Protein AF-A0A7W0UG40-F1 (afdb_monomer_lite)

Secondary structure (DSSP, 8-state):
-HHHHHHHHHHHHHHHHHHHHHHHHHHHHHHTT-HHHHHHHHHHHHHHHHHHHHHHHHHHHHH-

Radius of gyration: 14.72 Å; chains: 1; bounding box: 31×13×42 Å

Sequence (64 aa):
MSGSADEALGKAEELLERLKATREELERLAAEENAEAAVDVLTELAELAKDVEAELGRARALAE

Structure (mmCIF, N/CA/C/O backbone):
data_AF-A0A7W0UG40-F1
#
_entry.id   AF-A0A7W0UG40-F1
#
loop_
_atom_site.group_PDB
_atom_site.id
_atom_site.type_symbol
_atom_site.label_atom_id
_atom_site.label_alt_id
_atom_site.label_comp_id
_atom_site.label_asym_id
_atom_site.label_entity_id
_atom_site.label_seq_id
_atom_site.pdbx_PDB_ins_code
_atom_site.Cartn_x
_atom_site.Cartn_y
_atom_site.Cartn_z
_atom_site.occupancy
_atom_site.B_iso_or_equiv
_atom_site.auth_seq_id
_atom_site.auth_comp_id
_atom_site.auth_asym_id
_atom_site.auth_atom_id
_atom_site.pdbx_PDB_model_num
ATOM 1 N N . MET A 1 1 ? 14.294 6.158 -24.069 1.00 58.44 1 MET A N 1
ATOM 2 C CA . MET A 1 1 ? 13.387 5.179 -23.434 1.00 58.44 1 MET A CA 1
ATOM 3 C C . MET A 1 1 ? 13.514 5.170 -21.909 1.00 58.44 1 MET A C 1
ATOM 5 O O . MET A 1 1 ? 12.516 4.887 -21.267 1.00 58.44 1 MET A O 1
ATOM 9 N N . SER A 1 2 ? 14.648 5.586 -21.314 1.00 63.53 2 SER A N 1
ATOM 10 C CA . SER A 1 2 ? 14.783 5.691 -19.845 1.00 63.53 2 SER A CA 1
ATOM 11 C C . SER A 1 2 ? 13.773 6.641 -19.190 1.00 63.53 2 SER A C 1
ATOM 13 O O . SER A 1 2 ? 13.140 6.255 -18.221 1.00 63.53 2 SER A O 1
ATOM 15 N N . GLY A 1 3 ? 13.515 7.819 -19.777 1.00 77.56 3 GLY A N 1
ATOM 16 C CA . GLY A 1 3 ? 12.610 8.808 -19.169 1.00 77.56 3 GLY A CA 1
ATOM 17 C C . GLY A 1 3 ? 11.172 8.322 -18.942 1.00 77.56 3 GLY A C 1
ATOM 18 O O . GLY A 1 3 ? 10.517 8.772 -18.013 1.00 77.56 3 GLY A O 1
ATOM 19 N N . SER A 1 4 ? 10.689 7.371 -19.746 1.00 87.62 4 SER A N 1
ATOM 20 C CA . SER A 1 4 ? 9.365 6.757 -19.572 1.00 87.62 4 SER A CA 1
ATOM 21 C C . SER A 1 4 ? 9.343 5.661 -18.498 1.00 87.62 4 SER A C 1
ATOM 23 O O . SER A 1 4 ? 8.310 5.469 -17.860 1.00 87.62 4 SER A O 1
ATOM 25 N N . ALA A 1 5 ? 10.460 4.958 -18.283 1.00 93.31 5 ALA A N 1
ATOM 26 C CA . ALA A 1 5 ? 10.605 4.025 -17.164 1.00 93.31 5 ALA A CA 1
ATOM 27 C C . ALA A 1 5 ? 10.759 4.789 -15.837 1.00 93.31 5 ALA A C 1
ATOM 29 O O . ALA A 1 5 ? 10.097 4.446 -14.861 1.00 93.31 5 ALA A O 1
ATOM 30 N N . ASP A 1 6 ? 11.541 5.873 -15.835 1.00 94.44 6 ASP A N 1
ATOM 31 C CA . ASP A 1 6 ? 11.718 6.760 -14.679 1.00 94.44 6 ASP A CA 1
ATOM 32 C C . ASP A 1 6 ? 10.392 7.432 -14.271 1.00 94.44 6 ASP A C 1
ATOM 34 O O . ASP A 1 6 ? 10.094 7.538 -13.086 1.00 94.44 6 ASP A O 1
ATOM 38 N N . GLU A 1 7 ? 9.545 7.823 -15.234 1.00 96.19 7 GLU A N 1
ATOM 39 C CA . GLU A 1 7 ? 8.201 8.354 -14.949 1.00 96.19 7 GLU A CA 1
ATOM 40 C C . GLU A 1 7 ? 7.294 7.312 -14.273 1.00 96.19 7 GLU A C 1
ATOM 42 O O . GLU A 1 7 ? 6.575 7.636 -13.328 1.00 96.19 7 GLU A O 1
ATOM 47 N N . ALA A 1 8 ? 7.315 6.060 -14.743 1.00 97.00 8 ALA A N 1
ATOM 48 C CA . ALA A 1 8 ? 6.535 4.981 -14.136 1.00 97.00 8 ALA A CA 1
ATOM 49 C C . ALA A 1 8 ? 7.027 4.661 -12.712 1.00 97.00 8 ALA A C 1
ATOM 51 O O . ALA A 1 8 ? 6.214 4.472 -11.809 1.00 97.00 8 A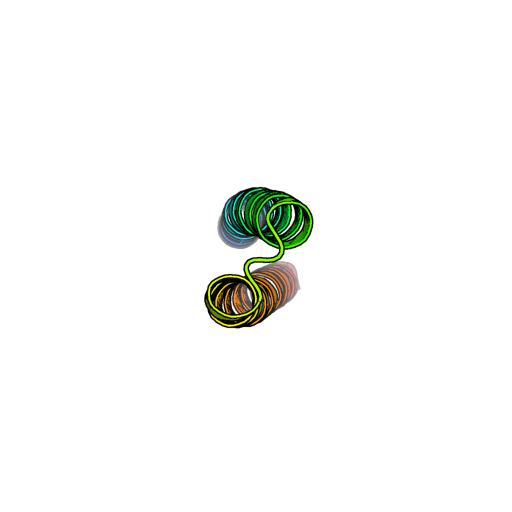LA A O 1
ATOM 52 N N . LEU A 1 9 ? 8.345 4.682 -12.482 1.00 97.62 9 LEU A N 1
ATOM 53 C CA . LEU A 1 9 ? 8.917 4.550 -11.139 1.00 97.62 9 LEU A CA 1
ATOM 54 C C . LEU A 1 9 ? 8.511 5.710 -10.225 1.00 97.62 9 LEU A C 1
ATOM 56 O O . LEU A 1 9 ? 8.074 5.457 -9.108 1.00 97.62 9 LEU A O 1
ATOM 60 N N . GLY A 1 10 ? 8.564 6.954 -10.707 1.00 97.81 10 GLY A N 1
ATOM 61 C CA . GLY A 1 10 ? 8.121 8.118 -9.933 1.00 97.81 10 GLY A CA 1
ATOM 62 C C . GLY A 1 10 ? 6.653 8.014 -9.506 1.00 97.81 10 GLY A C 1
ATOM 63 O O . GLY A 1 10 ? 6.324 8.257 -8.348 1.00 97.81 10 GLY A O 1
ATOM 64 N N . LYS A 1 11 ? 5.768 7.550 -10.397 1.00 97.94 11 LYS A N 1
ATOM 65 C CA . LYS A 1 11 ? 4.360 7.284 -10.045 1.00 97.94 11 LYS A CA 1
ATOM 66 C C . LYS A 1 11 ? 4.216 6.169 -9.012 1.00 97.94 11 LYS A C 1
ATOM 68 O O . LYS A 1 11 ? 3.405 6.293 -8.098 1.00 97.94 11 LYS A O 1
ATOM 73 N N . ALA A 1 12 ? 4.996 5.094 -9.129 1.00 98.44 12 ALA A N 1
ATOM 74 C CA . ALA A 1 12 ? 5.000 4.022 -8.137 1.00 98.44 12 ALA A CA 1
ATOM 75 C C . ALA A 1 12 ? 5.457 4.524 -6.753 1.00 98.44 12 ALA A C 1
ATOM 77 O O . ALA A 1 12 ? 4.884 4.124 -5.741 1.00 98.44 12 ALA A O 1
ATOM 78 N N . GLU A 1 13 ? 6.439 5.427 -6.698 1.00 98.44 13 GLU A N 1
ATOM 79 C CA . GLU A 1 13 ? 6.893 6.067 -5.456 1.00 98.44 13 GLU A CA 1
ATOM 80 C C . GLU A 1 13 ? 5.803 6.952 -4.833 1.00 98.44 13 GLU A C 1
ATOM 82 O O . GLU A 1 13 ? 5.530 6.834 -3.639 1.00 98.44 13 GLU A O 1
ATOM 87 N N . GLU A 1 14 ? 5.115 7.775 -5.629 1.00 98.62 14 GLU A N 1
ATOM 88 C CA . GLU A 1 14 ? 3.979 8.584 -5.159 1.00 98.62 14 GLU A CA 1
ATOM 89 C C . GLU A 1 14 ? 2.845 7.714 -4.591 1.00 98.62 14 GLU A C 1
ATOM 91 O O . GLU A 1 14 ? 2.298 8.000 -3.522 1.00 98.62 14 GLU A O 1
ATOM 96 N N . LEU A 1 15 ? 2.501 6.626 -5.286 1.00 98.69 15 LEU A N 1
ATOM 97 C CA . LEU A 1 15 ? 1.502 5.659 -4.828 1.00 98.69 15 LEU A CA 1
ATOM 98 C C . LEU A 1 15 ? 1.944 4.950 -3.541 1.00 98.69 15 LEU A C 1
ATOM 100 O O . LEU A 1 15 ? 1.121 4.726 -2.654 1.00 98.69 15 LEU A O 1
ATOM 104 N N . LEU A 1 16 ? 3.236 4.644 -3.398 1.00 98.56 16 LEU A N 1
ATOM 105 C CA . LEU A 1 16 ? 3.784 4.034 -2.189 1.00 98.56 16 LEU A CA 1
ATOM 106 C C . LEU A 1 16 ? 3.724 4.984 -0.986 1.00 98.56 16 LEU A C 1
ATOM 108 O O . LEU A 1 16 ? 3.412 4.540 0.120 1.00 98.56 16 LEU A O 1
ATOM 112 N N . GLU A 1 17 ? 3.994 6.277 -1.168 1.00 98.75 17 GLU A N 1
ATOM 113 C CA . GLU A 1 17 ? 3.834 7.261 -0.090 1.00 98.75 17 GLU A CA 1
ATOM 114 C C . GLU A 1 17 ? 2.370 7.383 0.347 1.00 98.75 17 GLU A C 1
ATOM 116 O O . GLU A 1 17 ? 2.080 7.402 1.545 1.00 98.75 17 GLU A O 1
ATOM 121 N N . ARG A 1 18 ? 1.427 7.348 -0.603 1.00 98.69 18 ARG A N 1
ATOM 122 C CA . ARG A 1 18 ? -0.008 7.288 -0.286 1.00 98.69 18 ARG A CA 1
ATOM 123 C C . ARG A 1 18 ? -0.365 6.018 0.486 1.00 98.69 18 ARG A C 1
ATOM 125 O O . ARG A 1 18 ? -0.992 6.116 1.533 1.00 98.69 18 ARG A O 1
ATOM 132 N N . LEU A 1 19 ? 0.104 4.851 0.039 1.00 98.69 19 LEU A N 1
ATOM 133 C CA . LEU A 1 19 ? -0.102 3.571 0.728 1.00 98.69 19 LEU A CA 1
ATOM 134 C C . LEU A 1 19 ? 0.394 3.620 2.184 1.00 98.69 19 LEU A C 1
ATOM 136 O O . LEU A 1 19 ? -0.282 3.127 3.086 1.00 98.69 19 LEU A O 1
ATOM 140 N N . LYS A 1 20 ? 1.563 4.225 2.434 1.00 98.75 20 LYS A N 1
ATOM 141 C CA . LYS A 1 20 ? 2.100 4.397 3.795 1.00 98.75 20 LYS A CA 1
ATOM 142 C C . LYS A 1 20 ? 1.185 5.269 4.653 1.00 98.75 20 LYS A C 1
ATOM 144 O O . LYS A 1 20 ? 0.871 4.863 5.767 1.00 98.75 20 LYS A O 1
ATOM 149 N N . ALA A 1 21 ? 0.725 6.405 4.134 1.00 98.75 21 ALA A N 1
ATOM 150 C CA . ALA A 1 21 ? -0.189 7.291 4.853 1.00 98.75 21 ALA A CA 1
ATOM 151 C C . ALA A 1 21 ? -1.537 6.610 5.163 1.00 98.75 21 ALA A C 1
ATOM 153 O O . ALA A 1 21 ? -2.039 6.713 6.283 1.00 98.75 21 ALA A O 1
ATOM 154 N N . THR A 1 22 ? -2.094 5.855 4.211 1.00 98.75 22 THR A N 1
ATOM 155 C CA . THR A 1 22 ? -3.327 5.076 4.408 1.00 98.75 22 THR A CA 1
ATOM 156 C C . THR A 1 22 ? -3.122 3.955 5.438 1.00 98.75 22 THR A C 1
ATOM 158 O O . THR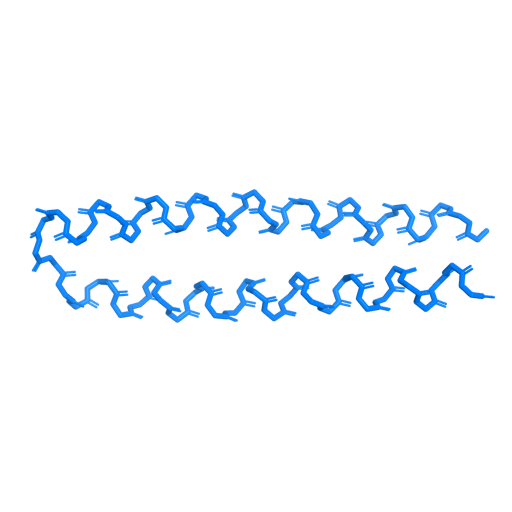 A 1 22 ? -4.004 3.685 6.251 1.00 98.75 22 THR A O 1
ATOM 161 N N . ARG A 1 23 ? -1.933 3.336 5.497 1.00 98.62 23 ARG A N 1
ATOM 162 C CA . ARG A 1 23 ? -1.595 2.357 6.547 1.00 98.62 23 ARG A CA 1
ATOM 163 C C . ARG A 1 23 ? -1.536 3.009 7.928 1.00 98.62 23 ARG A C 1
ATOM 165 O O . ARG A 1 23 ? -2.037 2.435 8.886 1.00 98.62 23 ARG A O 1
ATOM 172 N N . GLU A 1 24 ? -0.950 4.197 8.039 1.00 98.69 24 GLU A N 1
ATOM 173 C CA . GLU A 1 24 ? -0.931 4.941 9.304 1.00 98.69 24 GLU A CA 1
ATOM 174 C C . GLU A 1 24 ? -2.346 5.310 9.774 1.00 98.69 24 GLU A C 1
ATOM 176 O O . GLU A 1 24 ? -2.611 5.313 10.97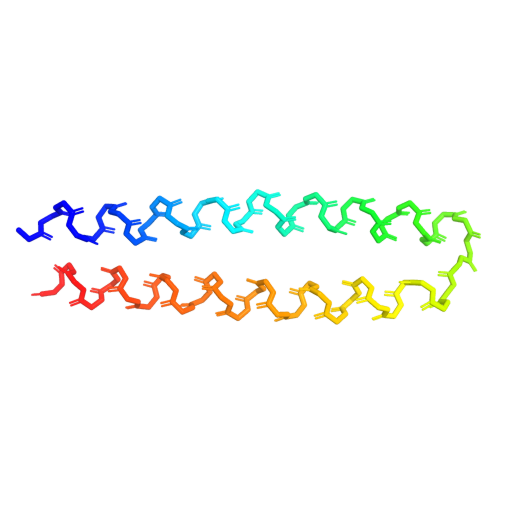3 1.00 98.69 24 GLU A O 1
ATOM 181 N N . GLU A 1 25 ? -3.271 5.591 8.852 1.00 98.44 25 GLU A N 1
ATOM 182 C CA . GLU A 1 25 ? -4.690 5.766 9.191 1.00 98.44 25 GLU A CA 1
ATOM 183 C C . GLU A 1 25 ? -5.308 4.475 9.728 1.00 98.44 25 GLU A C 1
ATOM 185 O O . GLU A 1 25 ? -5.972 4.502 10.761 1.00 98.44 25 GLU A O 1
ATOM 190 N N . LEU A 1 26 ? -5.032 3.329 9.101 1.00 98.62 26 LEU A N 1
ATOM 191 C CA . LEU A 1 26 ? -5.493 2.038 9.611 1.00 98.62 26 LEU A CA 1
ATOM 192 C C . LEU A 1 26 ? -4.985 1.772 11.036 1.00 98.62 26 LEU A C 1
ATOM 194 O O . LEU A 1 26 ? -5.740 1.298 11.883 1.00 98.62 26 LEU A O 1
ATOM 198 N N . GLU A 1 27 ? -3.717 2.088 11.310 1.00 98.31 27 GLU A N 1
ATOM 199 C CA . GLU A 1 27 ? -3.120 1.958 12.644 1.00 98.31 27 GLU A CA 1
ATOM 200 C C . GLU A 1 27 ? -3.833 2.855 13.676 1.00 98.31 27 GLU A C 1
ATOM 202 O O . GLU A 1 27 ? -4.088 2.408 14.797 1.00 98.31 27 GLU A O 1
ATOM 207 N N . ARG A 1 28 ? -4.220 4.083 13.298 1.00 98.44 28 ARG A N 1
ATOM 208 C CA . ARG A 1 28 ? -5.028 4.979 14.147 1.00 98.44 28 ARG A CA 1
ATOM 209 C C . ARG A 1 28 ? -6.421 4.412 14.414 1.00 98.44 28 ARG A C 1
ATOM 211 O O . ARG A 1 28 ? -6.814 4.301 15.571 1.00 98.44 28 ARG A O 1
ATOM 218 N N . LEU A 1 29 ? -7.135 3.984 13.373 1.00 98.25 29 LEU A N 1
ATOM 219 C CA . LEU A 1 29 ? -8.484 3.421 13.501 1.00 98.25 29 LEU A CA 1
ATOM 220 C C . LEU A 1 29 ? -8.504 2.143 14.344 1.00 98.25 29 LEU A C 1
ATOM 222 O O . LEU A 1 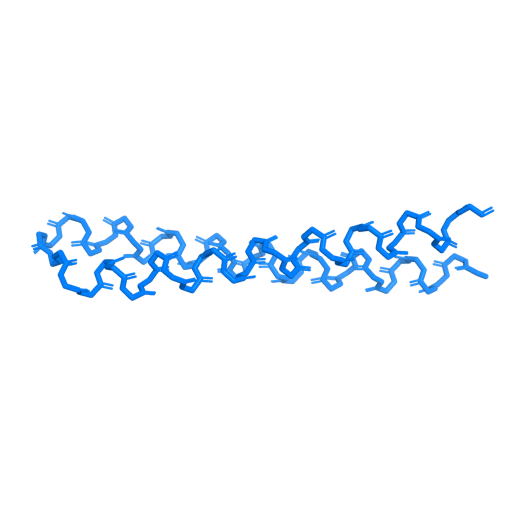29 ? -9.427 1.931 15.129 1.00 98.25 29 LEU A O 1
ATOM 226 N N . ALA A 1 30 ? -7.467 1.310 14.231 1.00 96.06 30 ALA A N 1
ATOM 227 C CA . ALA A 1 30 ? -7.302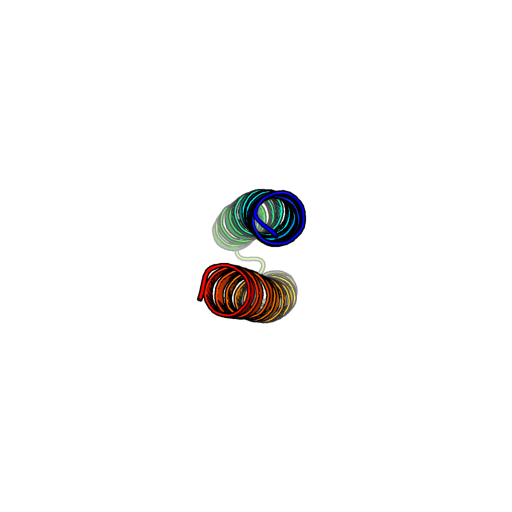 0.134 15.076 1.00 96.06 30 ALA A CA 1
ATOM 228 C C . ALA A 1 30 ? -7.114 0.508 16.556 1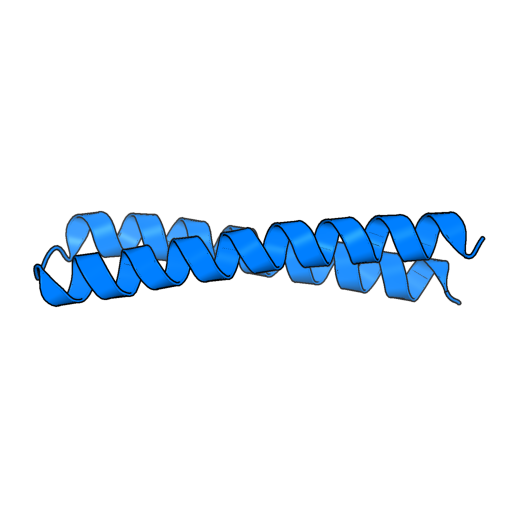.00 96.06 30 ALA A C 1
ATOM 230 O O . ALA A 1 30 ? -7.685 -0.150 17.423 1.00 96.06 30 ALA A O 1
ATOM 231 N N . ALA A 1 31 ? -6.356 1.571 16.851 1.00 98.00 31 ALA A N 1
ATOM 232 C CA . ALA A 1 31 ? -6.189 2.080 18.213 1.00 98.00 31 ALA A CA 1
ATOM 233 C C . ALA A 1 31 ? -7.482 2.687 18.790 1.00 98.00 31 ALA A C 1
ATOM 235 O O . ALA A 1 31 ? -7.677 2.673 20.003 1.00 98.00 31 ALA A O 1
ATOM 236 N N . GLU A 1 32 ? -8.367 3.190 17.929 1.00 98.19 32 GLU A N 1
ATOM 237 C CA . GLU A 1 32 ? -9.689 3.722 18.283 1.00 98.19 32 GLU A CA 1
ATOM 238 C C . GLU A 1 32 ? -10.792 2.647 18.323 1.00 98.19 32 GLU A C 1
ATOM 240 O O . GLU A 1 32 ? -11.955 2.971 18.556 1.00 98.19 32 GLU A O 1
ATOM 245 N N . GLU A 1 33 ? -10.447 1.374 18.089 1.00 97.44 33 GLU A N 1
ATOM 246 C CA . GLU A 1 33 ? -11.388 0.247 17.977 1.00 97.44 33 GLU A CA 1
ATOM 247 C C . GLU A 1 33 ? -12.485 0.466 16.909 1.00 97.44 33 GLU A C 1
ATOM 249 O O . GLU A 1 33 ? -13.558 -0.141 16.949 1.00 97.44 33 GLU A O 1
ATOM 254 N N . ASN A 1 34 ? -12.211 1.305 15.904 1.00 97.38 34 ASN A N 1
ATOM 255 C CA . ASN A 1 34 ? -13.150 1.642 14.839 1.00 97.38 34 ASN A CA 1
ATOM 256 C C . ASN A 1 34 ? -13.060 0.641 13.676 1.00 97.38 34 ASN A C 1
ATOM 258 O O . ASN A 1 34 ? -12.496 0.913 12.614 1.00 97.38 34 ASN A O 1
ATOM 262 N N . ALA A 1 35 ? -13.621 -0.549 13.893 1.00 95.75 35 ALA A N 1
ATOM 263 C CA . ALA A 1 35 ? -13.561 -1.649 12.933 1.00 95.75 35 ALA A CA 1
ATOM 264 C C . ALA A 1 35 ? -14.293 -1.365 11.609 1.00 95.75 35 ALA A C 1
ATOM 266 O O . ALA A 1 35 ? -13.870 -1.868 10.572 1.00 95.75 35 ALA A O 1
ATOM 267 N N . GLU A 1 36 ? -15.373 -0.580 11.630 1.00 97.06 36 GLU A N 1
ATOM 268 C CA . GLU A 1 36 ? -16.152 -0.266 10.425 1.00 97.06 36 GLU A CA 1
ATOM 269 C C . GLU A 1 36 ? -15.326 0.583 9.452 1.00 97.06 36 GLU A C 1
ATOM 271 O O . GLU A 1 36 ? -15.097 0.164 8.320 1.00 97.06 36 GLU A O 1
ATOM 276 N N . ALA A 1 37 ? -14.762 1.699 9.923 1.00 97.62 37 ALA A N 1
ATOM 277 C CA . ALA A 1 37 ? -13.895 2.539 9.098 1.00 97.62 37 ALA A CA 1
ATOM 278 C C . ALA A 1 37 ? -12.599 1.818 8.680 1.00 97.62 37 ALA A C 1
ATOM 280 O O . ALA A 1 37 ? -12.082 2.039 7.585 1.00 97.62 37 ALA A O 1
ATOM 281 N N . ALA A 1 38 ? -12.076 0.917 9.520 1.00 98.19 38 ALA A N 1
ATOM 282 C CA . ALA A 1 38 ? -10.886 0.135 9.192 1.00 98.19 38 ALA A CA 1
ATOM 283 C C . ALA A 1 38 ? -11.084 -0.772 7.960 1.00 98.19 38 ALA A C 1
ATOM 285 O O . ALA A 1 38 ? -10.131 -0.996 7.213 1.00 98.19 38 ALA A O 1
ATOM 286 N N . VAL A 1 39 ? -12.301 -1.279 7.714 1.00 98.19 39 VAL A N 1
ATOM 287 C CA . VAL A 1 39 ? -12.608 -2.096 6.522 1.00 98.19 39 VAL A CA 1
ATOM 288 C C . VAL A 1 39 ? -12.523 -1.267 5.238 1.00 98.19 39 VAL A C 1
ATOM 290 O O . VAL A 1 39 ? -11.975 -1.742 4.237 1.00 98.19 39 VAL A O 1
ATOM 293 N N . ASP A 1 40 ? -13.003 -0.026 5.268 1.00 98.19 40 ASP A N 1
ATOM 294 C CA . ASP A 1 40 ? -12.927 0.880 4.120 1.00 98.19 40 ASP A CA 1
ATOM 295 C C . ASP A 1 40 ? -11.467 1.224 3.797 1.00 98.19 40 ASP A C 1
ATOM 297 O O . ASP A 1 40 ? -11.026 1.090 2.653 1.00 98.19 40 ASP A O 1
ATOM 301 N N . VAL A 1 41 ? -10.672 1.545 4.822 1.00 98.56 41 VAL A N 1
ATOM 302 C CA . VAL A 1 41 ? -9.234 1.830 4.675 1.00 98.56 41 VAL A CA 1
ATOM 303 C C . VAL A 1 41 ? -8.457 0.611 4.164 1.00 98.56 41 VAL A C 1
ATOM 305 O O . VAL A 1 41 ? -7.562 0.747 3.331 1.00 98.56 41 VAL A O 1
ATOM 308 N N . LEU A 1 42 ? -8.804 -0.604 4.601 1.00 98.50 42 LEU A N 1
ATOM 309 C CA . LEU A 1 42 ? -8.215 -1.838 4.065 1.00 98.50 42 LEU A CA 1
ATOM 310 C C . LEU A 1 42 ? -8.536 -2.047 2.581 1.00 98.50 42 LEU A C 1
ATOM 312 O O . LEU A 1 42 ? -7.694 -2.563 1.841 1.00 98.50 42 LEU A O 1
ATOM 316 N N . THR A 1 43 ? -9.728 -1.647 2.141 1.00 98.50 43 THR A N 1
ATOM 317 C CA . THR A 1 43 ? -10.111 -1.703 0.725 1.00 98.50 43 THR A CA 1
ATOM 318 C C . THR A 1 43 ? -9.269 -0.728 -0.095 1.00 98.50 43 THR A C 1
ATOM 320 O O . THR A 1 43 ? -8.684 -1.134 -1.099 1.00 98.50 43 THR A O 1
ATOM 323 N N . GLU A 1 44 ? -9.105 0.510 0.379 1.00 98.50 44 GLU A N 1
ATOM 324 C CA . GLU A 1 44 ? -8.235 1.508 -0.260 1.00 98.50 44 GLU A CA 1
ATOM 325 C C . GLU A 1 44 ? -6.771 1.039 -0.322 1.00 98.50 44 GLU A C 1
ATOM 327 O O . GLU A 1 44 ? -6.121 1.149 -1.362 1.00 98.50 44 GLU A O 1
ATOM 332 N N . LEU A 1 45 ? -6.251 0.441 0.757 1.00 98.75 45 LEU A N 1
ATOM 333 C CA . LEU A 1 45 ? -4.903 -0.140 0.778 1.00 98.75 45 LEU A CA 1
ATOM 334 C C . LEU A 1 45 ? -4.719 -1.221 -0.290 1.00 98.75 45 LEU A C 1
ATOM 336 O O . LEU A 1 45 ? -3.672 -1.276 -0.935 1.00 98.75 45 LEU A O 1
ATOM 340 N N . ALA A 1 46 ? -5.717 -2.085 -0.481 1.00 98.75 46 ALA A N 1
ATOM 341 C CA . ALA A 1 46 ? -5.659 -3.140 -1.486 1.00 98.75 46 ALA A CA 1
ATOM 342 C C . ALA A 1 46 ? -5.677 -2.584 -2.920 1.00 98.75 46 ALA A C 1
ATOM 344 O O . ALA A 1 46 ? -5.054 -3.167 -3.808 1.00 98.75 46 ALA A O 1
ATOM 345 N N . GLU A 1 47 ? -6.381 -1.479 -3.160 1.00 98.75 47 GLU A N 1
ATOM 346 C CA . GLU A 1 47 ? -6.386 -0.785 -4.452 1.00 98.75 47 GLU A CA 1
ATOM 347 C C . GLU A 1 47 ? -5.045 -0.095 -4.717 1.00 98.75 47 GLU A C 1
ATOM 349 O O . GLU A 1 47 ? -4.419 -0.358 -5.743 1.00 98.75 47 GLU A O 1
ATOM 354 N N . LEU A 1 48 ? -4.534 0.671 -3.750 1.00 98.75 48 LEU A N 1
ATOM 355 C CA . LEU A 1 48 ? -3.220 1.314 -3.844 1.00 98.75 48 LEU A CA 1
ATOM 356 C C . LEU A 1 48 ? -2.097 0.298 -4.087 1.00 98.75 48 LEU A C 1
ATOM 358 O O . LEU A 1 48 ? -1.209 0.549 -4.898 1.00 98.75 48 LEU A O 1
ATOM 362 N N . ALA A 1 49 ? -2.138 -0.866 -3.430 1.00 98.69 49 ALA A N 1
ATOM 363 C CA . ALA A 1 49 ? -1.151 -1.922 -3.645 1.00 98.69 49 ALA A CA 1
ATOM 364 C C . ALA A 1 49 ? -1.162 -2.444 -5.093 1.00 98.69 49 ALA A C 1
ATOM 366 O O . ALA A 1 49 ? -0.099 -2.604 -5.693 1.00 98.69 49 ALA A O 1
ATOM 367 N N . LYS A 1 50 ? -2.350 -2.655 -5.678 1.00 98.81 50 LYS A N 1
ATOM 368 C CA . LYS A 1 50 ? -2.488 -3.073 -7.084 1.00 98.81 50 LYS A CA 1
ATOM 369 C C . LYS A 1 50 ? -1.949 -2.016 -8.043 1.00 98.81 50 LYS A C 1
ATOM 371 O O . LYS A 1 50 ? -1.286 -2.367 -9.017 1.00 98.81 50 LYS A O 1
ATOM 376 N N . ASP A 1 51 ? -2.201 -0.741 -7.765 1.00 98.69 51 ASP A N 1
ATOM 377 C CA . ASP A 1 51 ? -1.720 0.359 -8.602 1.00 98.69 51 ASP A CA 1
ATOM 378 C C . ASP A 1 51 ? -0.187 0.478 -8.552 1.00 98.69 51 ASP A C 1
ATOM 380 O O . ASP A 1 51 ? 0.454 0.650 -9.592 1.00 98.69 51 ASP A O 1
ATOM 384 N N . VAL A 1 52 ? 0.422 0.306 -7.370 1.00 98.69 52 VAL A N 1
ATOM 385 C CA . VAL A 1 52 ? 1.888 0.231 -7.223 1.00 98.69 52 VAL A CA 1
ATOM 386 C C . VAL A 1 52 ? 2.450 -0.924 -8.054 1.00 98.69 52 VAL A C 1
ATOM 388 O O . VAL A 1 52 ? 3.386 -0.727 -8.830 1.00 98.69 52 VAL A O 1
ATOM 391 N N . GLU A 1 53 ? 1.880 -2.126 -7.931 1.00 98.62 53 GLU A N 1
ATOM 392 C CA . GLU A 1 53 ? 2.308 -3.294 -8.711 1.00 98.62 53 GLU A CA 1
ATOM 393 C C . GLU A 1 53 ? 2.195 -3.052 -10.224 1.00 98.62 53 GLU A C 1
ATOM 395 O O . GLU A 1 53 ? 3.094 -3.435 -10.980 1.00 98.62 53 GLU A O 1
ATOM 400 N N . ALA A 1 54 ? 1.132 -2.380 -10.674 1.00 98.50 54 ALA A N 1
ATOM 401 C CA . ALA A 1 54 ? 0.915 -2.058 -12.079 1.00 98.50 54 ALA A CA 1
ATOM 402 C C . ALA A 1 54 ? 1.979 -1.096 -12.633 1.00 98.50 54 ALA A C 1
ATOM 404 O O . ALA A 1 54 ? 2.552 -1.365 -13.695 1.00 98.50 54 ALA A O 1
ATOM 405 N N . GLU A 1 55 ? 2.294 -0.006 -11.925 1.00 98.38 55 GLU A N 1
ATOM 406 C CA . GLU A 1 55 ? 3.326 0.943 -12.367 1.00 98.38 55 GLU A CA 1
ATOM 407 C C . GLU A 1 55 ? 4.733 0.330 -12.308 1.00 98.38 55 GLU A C 1
ATOM 409 O O . GLU A 1 55 ? 5.525 0.542 -13.227 1.00 98.38 55 GLU A O 1
ATOM 414 N N . LEU A 1 56 ? 5.034 -0.522 -11.319 1.00 98.06 56 LEU A N 1
ATOM 415 C CA . LEU A 1 56 ? 6.294 -1.279 -11.283 1.00 98.06 56 LEU A CA 1
ATOM 416 C C . LEU A 1 56 ? 6.407 -2.266 -12.454 1.00 98.06 56 LEU A C 1
ATOM 418 O O . LEU A 1 56 ? 7.459 -2.362 -13.092 1.00 98.06 56 LEU A O 1
ATOM 422 N N . GLY A 1 57 ? 5.323 -2.977 -12.778 1.00 97.69 57 GLY A N 1
ATOM 423 C CA . GLY A 1 57 ? 5.260 -3.861 -13.943 1.00 97.69 57 GLY A CA 1
ATOM 424 C C . GLY A 1 57 ? 5.477 -3.103 -15.253 1.00 97.69 57 GLY A C 1
ATOM 425 O O . GLY A 1 57 ? 6.233 -3.547 -16.121 1.00 97.69 57 GLY A O 1
ATOM 426 N N . ARG A 1 58 ? 4.877 -1.915 -15.373 1.00 97.06 58 ARG A N 1
ATOM 427 C CA . ARG A 1 58 ? 5.060 -1.011 -16.511 1.00 97.06 58 ARG A CA 1
ATOM 428 C C . ARG A 1 58 ? 6.492 -0.484 -16.603 1.00 97.06 58 ARG A C 1
ATOM 430 O O . ARG A 1 58 ? 7.066 -0.520 -17.689 1.00 97.06 58 ARG A O 1
ATOM 437 N N . ALA A 1 59 ? 7.084 -0.036 -15.497 1.00 96.75 59 ALA A N 1
ATOM 438 C CA . ALA A 1 59 ? 8.471 0.422 -15.450 1.00 96.75 59 ALA A CA 1
ATOM 439 C C . ALA A 1 59 ? 9.437 -0.674 -15.919 1.00 96.75 59 ALA A C 1
ATOM 441 O O . ALA A 1 59 ? 10.307 -0.417 -16.750 1.00 96.75 59 ALA A O 1
ATOM 442 N N . ARG A 1 60 ? 9.229 -1.914 -15.452 1.00 95.88 60 ARG A N 1
ATOM 443 C CA . ARG A 1 60 ? 10.003 -3.087 -15.876 1.00 95.88 60 ARG A CA 1
ATOM 444 C C . ARG A 1 60 ? 9.903 -3.315 -17.385 1.00 95.88 60 ARG A C 1
ATOM 446 O O . ARG A 1 60 ? 10.930 -3.477 -18.029 1.00 95.88 60 ARG A O 1
ATOM 453 N N . ALA A 1 61 ? 8.694 -3.287 -17.946 1.00 95.94 61 ALA A N 1
ATOM 454 C CA . ALA A 1 61 ? 8.480 -3.485 -19.382 1.00 95.94 61 ALA A CA 1
ATOM 455 C C . ALA A 1 61 ? 9.090 -2.371 -20.255 1.00 95.94 61 ALA A C 1
ATOM 457 O O . ALA A 1 61 ? 9.438 -2.621 -21.400 1.00 95.94 61 ALA A O 1
ATOM 458 N N . LEU A 1 62 ? 9.210 -1.146 -19.733 1.00 94.06 62 LEU A N 1
ATOM 459 C CA . LEU A 1 62 ? 9.813 -0.005 -20.438 1.00 94.06 62 LEU A CA 1
ATOM 460 C C . LEU A 1 62 ? 11.349 0.021 -20.367 1.00 94.06 62 LEU A C 1
ATOM 462 O O . LEU A 1 62 ? 11.977 0.786 -21.104 1.00 94.06 62 LEU A O 1
ATOM 466 N N . ALA A 1 63 ? 11.936 -0.755 -19.454 1.00 90.62 63 ALA A N 1
ATOM 467 C CA . ALA A 1 63 ? 13.380 -0.881 -19.272 1.00 90.62 63 ALA A CA 1
ATOM 468 C C . ALA A 1 63 ? 13.999 -2.041 -20.076 1.00 90.62 63 ALA A C 1
ATOM 470 O O . ALA A 1 63 ? 15.219 -2.051 -20.258 1.00 90.62 63 ALA A O 1
ATOM 471 N N . GLU A 1 64 ? 13.178 -2.999 -20.523 1.00 85.50 64 GLU A N 1
ATOM 472 C CA . GLU A 1 64 ? 13.539 -4.082 -21.456 1.00 85.50 64 GLU A CA 1
ATOM 473 C C . GLU A 1 64 ? 13.594 -3.578 -22.913 1.00 85.50 64 GLU A C 1
ATOM 475 O O . GLU A 1 64 ? 14.515 -4.019 -23.641 1.00 85.50 64 GLU A O 1
#

pLDDT: mean 95.92, std 7.18, range [58.44, 98.81]

Foldseek 3Di:
DLVQLVVLVVVLVVLVVVLVVLVVVLVVCVVVVVVVVNVVSVVVNVVSVVSSVVSNVVSVVVVD